Protein AF-A0A7K3RSA0-F1 (afdb_monomer_lite)

Sequence (126 aa):
SDHRRHAQWHRLSPLLEALEQEAEDELLRARESLTSVTAPLAVRAELRGRLDAYKAKVARHGLAEDPLLIERYDAARRMLWSAPCDLRVAEQAVLRYQHAVAELLQPHRPDGPQDGRGAGGQGESR

Radius of gyration: 33.54 Å; chains: 1; bounding box: 102×53×86 Å

Secondary structure (DSSP, 8-state):
-HHHHHHHHHHHHHHHHHHHHHHHHHHHHHHHHHHHHHHHHHHHHHHHHHHHHHHHHHHHTT-TT-HHHHHHHHHHHHHHT-SS--HHHHHHHHHHHHHHHHHHHS--------------------

pLDDT: mean 88.11, std 15.7, range [51.06, 98.69]

Foldseek 3Di:
DVVVVVVVCVVVVVVVVVVVVVVVVVVVVVVVVVCVVVVLVVLLVVLVVLLVVLCVVCVVVVNNPPPVLVVLSVLLVCQSPDVPHDSVSSVVSSVVSVVVSVVVPPPPPPPDDPPPPDDDDDDDDD

Structure (mmCIF, N/CA/C/O backbone):
data_AF-A0A7K3RSA0-F1
#
_entry.id   AF-A0A7K3RSA0-F1
#
loop_
_atom_site.group_PDB
_atom_site.id
_atom_site.type_symbol
_atom_site.label_atom_id
_atom_site.label_alt_id
_atom_site.label_comp_id
_atom_site.label_asym_id
_atom_site.label_entity_id
_atom_site.label_seq_id
_atom_site.pdbx_PDB_ins_code
_atom_site.Cartn_x
_atom_site.Cartn_y
_atom_site.Cartn_z
_atom_site.occupancy
_atom_site.B_iso_or_equiv
_atom_site.auth_seq_id
_atom_site.auth_comp_id
_atom_site.auth_asym_id
_atom_site.auth_atom_id
_atom_site.pdbx_PDB_model_num
ATOM 1 N N . SER A 1 1 ? 43.350 11.253 -49.271 1.00 65.44 1 SER A N 1
ATOM 2 C CA . SER A 1 1 ? 42.951 10.239 -48.266 1.00 65.44 1 SER A CA 1
ATOM 3 C C . SER A 1 1 ? 41.860 10.755 -47.327 1.00 65.44 1 SER A C 1
ATOM 5 O O . SER A 1 1 ? 40.947 9.991 -47.050 1.00 65.44 1 SER A O 1
ATOM 7 N N . ASP A 1 2 ? 41.864 12.032 -46.918 1.00 66.75 2 ASP A N 1
ATOM 8 C CA . ASP A 1 2 ? 40.837 12.590 -46.007 1.00 66.75 2 ASP A CA 1
ATOM 9 C C . ASP A 1 2 ? 39.428 12.736 -46.580 1.00 66.75 2 ASP A C 1
ATOM 11 O O . ASP A 1 2 ? 38.465 12.410 -45.899 1.00 66.75 2 ASP A O 1
ATOM 15 N N . HIS A 1 3 ? 39.276 13.115 -47.848 1.00 64.19 3 HIS A N 1
ATOM 16 C CA . HIS A 1 3 ? 37.951 13.290 -48.458 1.00 64.19 3 HIS A CA 1
ATOM 17 C C . HIS A 1 3 ? 37.103 12.002 -48.463 1.00 64.19 3 HIS A C 1
ATOM 19 O O . HIS A 1 3 ? 35.889 12.059 -48.290 1.00 64.19 3 HIS A O 1
ATOM 25 N N . ARG A 1 4 ? 37.736 10.824 -48.596 1.00 71.06 4 ARG A N 1
ATOM 26 C CA . ARG A 1 4 ? 37.044 9.526 -48.486 1.00 71.06 4 ARG A CA 1
ATOM 27 C C . ARG A 1 4 ? 36.617 9.222 -47.050 1.00 71.06 4 ARG A C 1
ATOM 29 O O . ARG A 1 4 ? 35.522 8.710 -46.859 1.00 71.06 4 ARG A O 1
ATOM 36 N N . ARG A 1 5 ? 37.443 9.579 -46.059 1.00 65.94 5 ARG A N 1
ATOM 37 C CA . ARG A 1 5 ? 37.113 9.427 -44.634 1.00 65.94 5 ARG A CA 1
ATOM 38 C C . ARG A 1 5 ? 35.968 10.354 -44.221 1.00 65.94 5 ARG A C 1
ATOM 40 O O . ARG A 1 5 ? 35.023 9.881 -43.604 1.00 65.94 5 ARG A O 1
ATOM 47 N N . HIS A 1 6 ? 35.983 11.618 -44.649 1.00 68.50 6 HIS A N 1
ATOM 48 C CA . HIS A 1 6 ? 34.877 12.551 -44.409 1.00 68.50 6 HIS A CA 1
ATOM 49 C C . HIS A 1 6 ? 33.574 12.097 -45.082 1.00 68.50 6 HIS A C 1
ATOM 51 O O . HIS A 1 6 ? 32.537 12.045 -44.428 1.00 68.50 6 HIS A O 1
ATOM 57 N N . ALA A 1 7 ? 33.610 11.683 -46.355 1.00 68.38 7 ALA A N 1
ATOM 58 C CA . ALA A 1 7 ? 32.417 11.194 -47.055 1.00 68.38 7 ALA A CA 1
ATOM 59 C C . ALA A 1 7 ? 31.840 9.900 -46.446 1.00 68.38 7 ALA A C 1
ATOM 61 O O . ALA A 1 7 ? 30.630 9.684 -46.489 1.00 68.38 7 ALA A O 1
ATOM 62 N N . GLN A 1 8 ? 32.691 9.042 -45.876 1.00 74.69 8 GLN A N 1
ATOM 63 C CA . GLN A 1 8 ? 32.270 7.833 -45.168 1.00 74.69 8 GLN A CA 1
ATOM 64 C C . GLN A 1 8 ? 31.659 8.169 -43.799 1.00 74.69 8 GLN A C 1
ATOM 66 O O . GLN A 1 8 ? 30.615 7.624 -43.456 1.00 74.69 8 GLN A O 1
ATOM 71 N N . TRP A 1 9 ? 32.239 9.125 -43.069 1.00 74.38 9 TRP A N 1
ATOM 72 C CA . TRP A 1 9 ? 31.699 9.641 -41.807 1.00 74.38 9 TRP A CA 1
ATOM 73 C C . TRP A 1 9 ? 30.311 10.275 -41.974 1.00 74.38 9 TRP A C 1
ATOM 75 O O . TRP A 1 9 ? 29.396 9.948 -41.227 1.00 74.38 9 TRP A O 1
ATOM 85 N N . HIS A 1 10 ? 30.105 11.087 -43.017 1.00 75.75 10 HIS A N 1
ATOM 86 C CA . HIS A 1 10 ? 28.799 11.698 -43.307 1.00 75.75 10 HIS A CA 1
ATOM 87 C C . HIS A 1 10 ? 27.675 10.684 -43.571 1.00 75.75 10 HIS A C 1
ATOM 89 O O . HIS A 1 10 ? 26.512 11.012 -43.373 1.00 75.75 10 HIS A O 1
ATOM 95 N N . ARG A 1 11 ? 27.996 9.462 -44.016 1.00 77.25 11 ARG A N 1
ATOM 96 C CA . ARG A 1 11 ? 27.000 8.389 -44.196 1.00 77.25 11 ARG A CA 1
ATOM 97 C C . ARG A 1 11 ? 26.783 7.554 -42.936 1.00 77.25 11 ARG A C 1
ATOM 99 O O . ARG A 1 11 ? 25.726 6.954 -42.799 1.00 77.25 11 ARG A O 1
ATOM 106 N N . LEU A 1 12 ? 27.781 7.488 -42.056 1.00 83.38 12 LEU A N 1
ATOM 107 C CA . LEU A 1 12 ? 27.719 6.722 -40.811 1.00 83.38 12 LEU A CA 1
ATOM 108 C C . LEU A 1 12 ? 27.061 7.513 -39.672 1.00 83.38 12 LEU A C 1
ATOM 110 O O . LEU A 1 12 ? 26.370 6.896 -38.872 1.00 83.38 12 LEU A O 1
ATOM 114 N N . SER A 1 13 ? 27.208 8.846 -39.632 1.00 87.62 13 SER A N 1
ATOM 115 C CA . SER A 1 13 ? 26.590 9.708 -38.602 1.00 87.62 13 SER A CA 1
ATOM 116 C C . SER A 1 13 ? 25.076 9.494 -38.479 1.00 87.62 13 SER A C 1
ATOM 118 O O . SER A 1 13 ? 24.632 9.175 -37.384 1.00 87.62 13 SER A O 1
ATOM 120 N N . PRO A 1 14 ? 24.279 9.512 -39.570 1.00 91.25 14 PRO A N 1
ATOM 121 C CA . PRO A 1 14 ? 22.830 9.340 -39.452 1.00 91.25 14 PRO A CA 1
ATOM 122 C C . PRO A 1 14 ? 22.419 7.925 -39.026 1.00 91.25 14 PRO A C 1
ATOM 124 O O . PRO A 1 14 ? 21.377 7.744 -38.409 1.00 91.25 14 PRO A O 1
ATOM 127 N N . LEU A 1 15 ? 23.221 6.908 -39.371 1.00 91.50 15 LEU A N 1
ATOM 128 C CA . LEU A 1 15 ? 22.972 5.530 -38.939 1.00 91.50 15 LEU A CA 1
ATOM 129 C C . LEU A 1 15 ? 23.259 5.363 -37.447 1.00 91.50 15 LEU A C 1
ATOM 131 O O . LEU A 1 15 ? 22.526 4.653 -36.769 1.00 91.50 15 LEU A O 1
ATOM 135 N N . LEU A 1 16 ? 24.312 6.013 -36.945 1.00 92.81 16 LEU A N 1
ATOM 136 C CA . LEU A 1 16 ? 24.612 6.041 -35.519 1.00 92.81 16 LEU A CA 1
ATOM 137 C C . LEU A 1 16 ? 23.526 6.801 -34.753 1.00 92.81 16 LEU A C 1
ATOM 139 O O . LEU A 1 16 ? 22.989 6.247 -33.806 1.00 92.81 16 LEU A O 1
ATOM 143 N N . GLU A 1 17 ? 23.148 7.996 -35.211 1.00 94.00 17 GLU A N 1
ATOM 144 C CA . GLU A 1 17 ? 22.062 8.790 -34.617 1.00 94.00 17 GLU A CA 1
ATOM 145 C C . GLU A 1 17 ? 20.742 7.999 -34.581 1.00 94.00 17 GLU A C 1
ATOM 147 O O . GLU A 1 17 ? 20.040 8.002 -33.574 1.00 94.00 17 GLU A O 1
ATOM 152 N N . ALA A 1 18 ? 20.416 7.261 -35.650 1.00 95.31 18 ALA A N 1
ATOM 153 C CA . ALA A 1 18 ? 19.229 6.408 -35.682 1.00 95.31 18 ALA A CA 1
ATOM 154 C C . ALA A 1 18 ? 19.305 5.243 -34.679 1.00 95.31 18 ALA A C 1
ATOM 156 O O . ALA A 1 18 ? 18.311 4.944 -34.022 1.00 95.31 18 ALA A O 1
ATOM 157 N N . LEU A 1 19 ? 20.470 4.599 -34.544 1.00 96.56 19 LEU A N 1
ATOM 158 C CA . LEU A 1 19 ? 20.682 3.533 -33.559 1.00 96.56 19 LEU A CA 1
ATOM 159 C C . LEU A 1 19 ? 20.630 4.059 -32.121 1.00 96.56 19 LEU A C 1
ATOM 161 O O . LEU A 1 19 ? 20.085 3.387 -31.249 1.00 96.56 19 LEU A O 1
ATOM 165 N N . GLU A 1 20 ? 21.194 5.240 -31.871 1.00 96.75 20 GLU A N 1
ATOM 166 C CA . GLU A 1 20 ? 21.116 5.920 -30.577 1.00 96.75 20 GLU A CA 1
ATOM 167 C C . GLU A 1 20 ? 19.655 6.216 -30.225 1.00 96.75 20 GLU A C 1
ATOM 169 O O . GLU A 1 20 ? 19.204 5.837 -29.145 1.00 96.75 20 GLU A O 1
ATOM 174 N N . GLN A 1 21 ? 18.887 6.768 -31.168 1.00 97.94 21 GLN A N 1
ATOM 175 C CA . GLN A 1 21 ? 17.466 7.045 -30.967 1.00 97.94 21 GLN A CA 1
ATOM 176 C C . GLN A 1 21 ? 16.651 5.770 -30.703 1.00 97.94 21 GLN A C 1
ATOM 178 O O . GLN A 1 21 ? 15.836 5.738 -29.784 1.00 97.94 21 GLN A O 1
ATOM 183 N N . GLU A 1 22 ? 16.876 4.700 -31.470 1.00 97.81 22 GLU A N 1
ATOM 184 C CA . GLU A 1 22 ? 16.166 3.430 -31.276 1.00 97.81 22 GLU A CA 1
ATOM 185 C C . GLU A 1 22 ? 16.495 2.798 -29.915 1.00 97.81 22 GLU A C 1
ATOM 187 O O . GLU A 1 22 ? 15.609 2.288 -29.226 1.00 97.81 22 GLU A O 1
ATOM 192 N N . ALA A 1 23 ? 17.754 2.881 -29.477 1.00 97.88 23 ALA A N 1
ATOM 193 C CA . ALA A 1 23 ? 18.156 2.408 -28.157 1.00 97.88 23 ALA A CA 1
ATOM 194 C C . ALA A 1 23 ? 17.513 3.225 -27.022 1.00 97.88 23 ALA A C 1
ATOM 196 O O . ALA A 1 23 ? 17.103 2.652 -26.008 1.00 97.88 23 ALA A O 1
ATOM 197 N N . GLU A 1 24 ? 17.409 4.546 -27.178 1.00 98.25 24 GLU A N 1
ATOM 198 C CA . GLU A 1 24 ? 16.727 5.419 -26.219 1.00 98.25 24 GLU A CA 1
ATOM 199 C C . GLU A 1 24 ? 15.227 5.114 -26.131 1.00 98.25 24 GLU A C 1
ATOM 201 O O . GLU A 1 24 ? 14.687 4.993 -25.024 1.00 98.25 24 GLU A O 1
ATOM 206 N N . ASP A 1 25 ? 14.571 4.910 -27.274 1.00 98.38 25 ASP A N 1
ATOM 207 C CA . ASP A 1 25 ? 13.152 4.563 -27.351 1.00 98.38 25 ASP A CA 1
ATOM 208 C C . ASP A 1 25 ? 12.868 3.212 -26.673 1.00 98.38 25 ASP A C 1
ATOM 210 O O . ASP A 1 25 ? 11.922 3.083 -25.889 1.00 98.38 25 ASP A O 1
ATOM 214 N N . GLU A 1 26 ? 13.706 2.199 -26.911 1.00 98.25 26 GLU A N 1
ATOM 215 C CA . GLU A 1 26 ? 13.570 0.893 -26.259 1.00 98.25 26 GLU A CA 1
ATOM 216 C C . GLU A 1 26 ? 13.848 0.958 -24.751 1.00 98.25 26 GLU A C 1
ATOM 218 O O . GLU A 1 26 ? 13.141 0.334 -23.951 1.00 98.25 26 GLU A O 1
ATOM 223 N N . LEU A 1 27 ? 14.819 1.771 -24.321 1.00 98.31 27 LEU A N 1
ATOM 224 C CA . LEU A 1 27 ? 15.063 2.009 -22.899 1.00 98.31 27 LEU A CA 1
ATOM 225 C C . LEU A 1 27 ? 13.853 2.670 -22.222 1.00 98.31 27 LEU A C 1
ATOM 227 O O . LEU A 1 27 ? 13.504 2.309 -21.090 1.00 98.31 27 LEU A O 1
ATOM 231 N N . LEU A 1 28 ? 13.201 3.621 -22.895 1.00 98.50 28 LEU A N 1
ATOM 232 C CA . LEU A 1 28 ? 11.988 4.262 -22.394 1.00 98.50 28 LEU A CA 1
ATOM 233 C C . LEU A 1 28 ? 10.852 3.242 -22.239 1.00 98.50 28 LEU A C 1
ATOM 235 O O . LEU A 1 28 ? 10.286 3.129 -21.149 1.00 98.50 28 LEU A O 1
ATOM 239 N N . ARG A 1 29 ? 10.592 2.423 -23.265 1.00 98.00 29 ARG A N 1
ATOM 240 C CA . ARG A 1 29 ? 9.566 1.360 -23.227 1.00 98.00 29 ARG A CA 1
ATOM 241 C C . ARG A 1 29 ? 9.804 0.357 -22.099 1.00 98.00 29 ARG A C 1
ATOM 243 O O . ARG A 1 29 ? 8.868 -0.040 -21.395 1.00 98.00 29 ARG A O 1
ATOM 250 N N . ALA A 1 30 ? 11.058 -0.041 -21.887 1.00 98.06 30 ALA A N 1
ATOM 251 C CA . ALA A 1 30 ? 11.430 -0.945 -20.802 1.00 98.06 30 ALA A CA 1
ATOM 252 C C . ALA A 1 30 ? 11.163 -0.319 -19.421 1.00 98.06 30 ALA A C 1
ATOM 254 O O . ALA A 1 30 ? 10.628 -0.979 -18.523 1.00 98.06 30 ALA A O 1
ATOM 255 N N . ARG A 1 31 ? 11.483 0.970 -19.249 1.00 98.31 31 ARG A N 1
ATOM 256 C CA . ARG A 1 31 ? 11.213 1.717 -18.010 1.00 98.31 31 ARG A CA 1
ATOM 257 C C . ARG A 1 31 ? 9.722 1.892 -17.741 1.00 98.31 31 ARG A C 1
ATOM 259 O O . ARG A 1 31 ? 9.294 1.730 -16.596 1.00 98.31 31 ARG A O 1
ATOM 266 N N . GLU A 1 32 ? 8.932 2.192 -18.763 1.00 98.25 32 GLU A N 1
ATOM 267 C CA . GLU A 1 32 ? 7.473 2.297 -18.654 1.00 98.25 32 GLU A CA 1
ATOM 268 C C . GLU A 1 32 ? 6.852 0.958 -18.252 1.00 98.25 32 GLU A C 1
ATOM 270 O O . GLU A 1 32 ? 6.063 0.894 -17.306 1.00 98.25 32 GLU A O 1
ATOM 275 N N . SER A 1 33 ? 7.292 -0.130 -18.888 1.00 97.69 3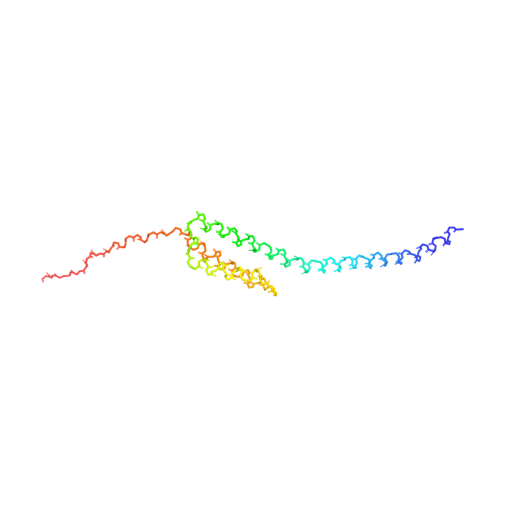3 SER A N 1
ATOM 276 C CA . SER A 1 33 ? 6.861 -1.491 -18.556 1.00 97.69 33 SER A CA 1
ATOM 277 C C . SER A 1 33 ? 7.173 -1.831 -17.098 1.00 97.69 33 SER A C 1
ATOM 279 O O . SER A 1 33 ? 6.285 -2.263 -16.361 1.00 97.69 33 SER A O 1
ATOM 281 N N . LEU A 1 34 ? 8.399 -1.556 -16.638 1.00 97.50 34 LEU A N 1
ATOM 282 C CA . LEU A 1 34 ? 8.787 -1.764 -15.242 1.00 97.50 34 LEU A CA 1
ATOM 283 C C . LEU A 1 34 ? 7.942 -0.918 -14.278 1.00 97.50 34 LEU A C 1
ATOM 285 O O . LEU A 1 34 ? 7.497 -1.411 -13.239 1.00 97.50 34 LEU A O 1
ATOM 289 N N . THR A 1 35 ? 7.697 0.346 -14.612 1.00 97.56 35 THR A N 1
ATOM 290 C CA . THR A 1 35 ? 6.898 1.254 -13.777 1.00 97.56 35 THR A CA 1
ATOM 291 C C . THR A 1 35 ? 5.456 0.763 -13.660 1.00 97.56 35 THR A C 1
ATOM 293 O O . THR A 1 35 ? 4.908 0.731 -12.559 1.00 97.56 35 THR A O 1
ATOM 296 N N . SER A 1 36 ? 4.863 0.295 -14.763 1.00 96.56 36 SER A N 1
ATOM 297 C CA . SER A 1 36 ? 3.482 -0.204 -14.794 1.00 96.56 36 SER A CA 1
ATOM 298 C C . SER A 1 36 ? 3.246 -1.388 -13.849 1.00 96.56 36 SER A C 1
ATOM 300 O O . SER A 1 36 ? 2.178 -1.493 -13.247 1.00 96.56 36 SER A O 1
ATOM 302 N N . VAL A 1 37 ? 4.255 -2.248 -13.662 1.00 95.44 37 VAL A N 1
ATOM 303 C CA . VAL A 1 37 ? 4.158 -3.418 -12.777 1.00 95.44 37 VAL A CA 1
ATOM 304 C C . VAL A 1 37 ? 4.594 -3.116 -11.345 1.00 95.44 37 VAL A C 1
ATOM 306 O O . VAL A 1 37 ? 4.060 -3.706 -10.409 1.00 95.44 37 VAL A O 1
ATOM 309 N N . THR A 1 38 ? 5.540 -2.196 -11.142 1.00 96.88 38 THR A N 1
ATOM 310 C CA . THR A 1 38 ? 6.086 -1.893 -9.806 1.00 96.88 38 THR A CA 1
ATOM 311 C C . THR A 1 38 ? 5.272 -0.853 -9.043 1.00 96.88 38 THR A C 1
ATOM 313 O O . THR A 1 38 ? 5.123 -0.989 -7.827 1.00 96.88 38 THR A O 1
ATOM 316 N N . ALA A 1 39 ? 4.680 0.138 -9.719 1.00 97.00 39 ALA A N 1
ATOM 317 C CA . ALA A 1 39 ? 3.902 1.184 -9.055 1.00 97.00 39 ALA A CA 1
ATOM 318 C C . ALA A 1 39 ? 2.695 0.626 -8.264 1.00 97.00 39 ALA A C 1
ATOM 320 O O . ALA A 1 39 ? 2.558 0.963 -7.085 1.00 97.00 39 ALA A O 1
ATOM 321 N N . PRO A 1 40 ? 1.874 -0.303 -8.800 1.00 95.94 40 PRO A N 1
ATOM 322 C CA . PRO A 1 40 ? 0.794 -0.926 -8.029 1.00 95.94 40 PRO A CA 1
ATOM 323 C C . PRO A 1 40 ? 1.292 -1.719 -6.806 1.00 95.94 40 PRO A C 1
ATOM 325 O O . PRO A 1 40 ? 0.630 -1.758 -5.766 1.00 95.94 40 PRO A O 1
ATOM 328 N N . LEU A 1 41 ? 2.472 -2.344 -6.894 1.00 96.19 41 LEU A N 1
ATOM 329 C CA . LEU A 1 41 ? 3.068 -3.083 -5.774 1.00 96.19 41 LEU A CA 1
ATOM 330 C C . LEU A 1 41 ? 3.518 -2.142 -4.653 1.00 96.19 41 LEU A C 1
ATOM 332 O O . LEU A 1 41 ? 3.306 -2.457 -3.480 1.00 96.19 41 LEU A O 1
ATOM 336 N N . ALA A 1 42 ? 4.085 -0.987 -5.008 1.00 97.50 42 ALA A N 1
ATOM 337 C CA . ALA A 1 42 ? 4.463 0.048 -4.051 1.00 97.50 42 ALA A CA 1
ATOM 338 C C . ALA A 1 42 ? 3.234 0.584 -3.299 1.00 97.50 42 ALA A C 1
ATOM 340 O O . ALA A 1 42 ? 3.226 0.585 -2.068 1.00 97.50 42 ALA A O 1
ATOM 341 N N . VAL A 1 43 ? 2.155 0.912 -4.019 1.00 97.88 43 VAL A N 1
ATOM 342 C CA . VAL A 1 43 ? 0.879 1.341 -3.413 1.00 97.88 43 VAL A CA 1
ATOM 343 C C . VAL A 1 43 ? 0.325 0.264 -2.475 1.00 97.88 43 VAL A C 1
ATOM 345 O O . VAL A 1 43 ? -0.095 0.554 -1.355 1.00 97.88 43 VAL A O 1
ATOM 348 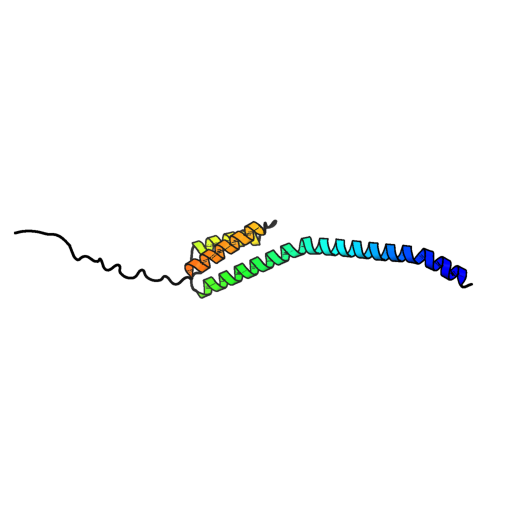N N . ARG A 1 44 ? 0.369 -1.014 -2.878 1.00 98.25 44 ARG A N 1
ATOM 349 C CA . ARG A 1 44 ? -0.055 -2.126 -2.012 1.00 98.25 44 ARG A CA 1
ATOM 350 C C . ARG A 1 44 ? 0.753 -2.191 -0.716 1.00 98.25 44 ARG A C 1
ATOM 352 O O . ARG A 1 44 ? 0.180 -2.455 0.341 1.00 98.25 44 ARG A O 1
ATOM 359 N N . ALA A 1 45 ? 2.071 -2.008 -0.795 1.00 98.38 45 ALA A N 1
ATOM 360 C CA . ALA A 1 45 ? 2.953 -2.021 0.368 1.00 98.38 45 ALA A CA 1
ATOM 361 C C . ALA A 1 45 ? 2.660 -0.844 1.311 1.00 98.38 45 ALA A C 1
ATOM 363 O O . ALA A 1 45 ? 2.558 -1.048 2.521 1.00 98.38 45 ALA A O 1
ATOM 364 N N . GLU A 1 46 ? 2.432 0.350 0.761 1.00 98.50 46 GLU A N 1
ATOM 365 C CA . GLU A 1 46 ? 2.037 1.531 1.531 1.00 98.50 46 GLU A CA 1
ATOM 366 C C . GLU A 1 46 ? 0.714 1.303 2.275 1.00 98.50 46 GLU A C 1
ATOM 368 O O . GLU A 1 46 ? 0.634 1.525 3.484 1.00 98.50 46 GLU A O 1
ATOM 373 N N . LEU A 1 47 ? -0.312 0.785 1.589 1.00 98.69 47 LEU A N 1
ATOM 374 C CA . LEU A 1 47 ? -1.611 0.496 2.203 1.00 98.69 47 LEU A CA 1
ATOM 375 C C . LEU A 1 47 ? -1.509 -0.524 3.345 1.00 98.69 47 LEU A C 1
ATOM 377 O O . LEU A 1 47 ? -2.189 -0.370 4.361 1.00 98.69 47 LEU A O 1
ATOM 381 N N . ARG A 1 48 ? -0.651 -1.543 3.207 1.00 98.69 48 ARG A N 1
ATOM 382 C CA . ARG A 1 48 ? -0.374 -2.507 4.286 1.00 98.69 48 ARG A CA 1
ATOM 383 C C . ARG A 1 48 ? 0.268 -1.824 5.489 1.00 98.69 48 ARG A C 1
ATOM 385 O O . ARG A 1 48 ? -0.249 -1.960 6.593 1.00 98.69 48 ARG A O 1
ATOM 392 N N . GLY A 1 49 ? 1.318 -1.030 5.268 1.00 98.62 49 GLY A N 1
ATOM 393 C CA . GLY A 1 49 ? 1.970 -0.274 6.340 1.00 98.62 49 GLY A CA 1
ATOM 394 C C . GLY A 1 49 ? 1.007 0.684 7.046 1.00 98.62 49 GLY A C 1
ATOM 395 O O . GLY A 1 49 ? 0.993 0.773 8.273 1.00 98.62 49 GLY A O 1
ATOM 396 N N . ARG A 1 50 ? 0.128 1.344 6.284 1.00 98.62 50 ARG A N 1
ATOM 397 C CA . ARG A 1 50 ? -0.915 2.225 6.816 1.00 98.62 50 ARG A CA 1
ATOM 398 C C . ARG A 1 50 ? -1.936 1.468 7.669 1.00 98.62 50 ARG A C 1
ATOM 400 O O . ARG A 1 50 ? -2.305 1.954 8.738 1.00 98.62 50 ARG A O 1
ATOM 407 N N . LEU A 1 51 ? -2.372 0.287 7.230 1.00 98.69 51 LEU A N 1
ATOM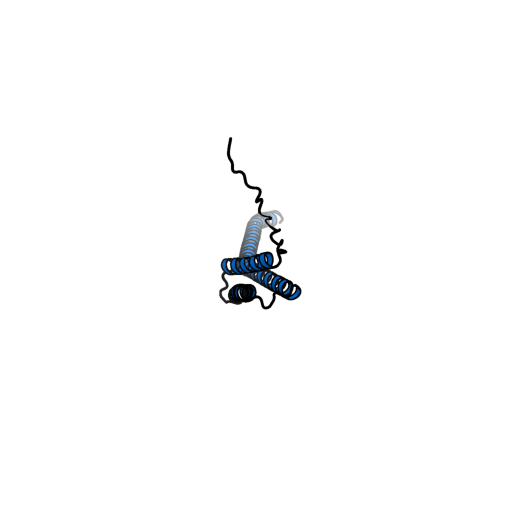 408 C CA . LEU A 1 51 ? -3.287 -0.566 7.993 1.00 98.69 51 LEU A CA 1
ATOM 409 C C . LEU A 1 51 ? -2.651 -1.034 9.314 1.00 98.69 51 LEU A C 1
ATOM 411 O O . LEU A 1 51 ? -3.281 -0.930 10.368 1.00 98.69 51 LEU A O 1
ATOM 415 N N . ASP A 1 52 ? -1.396 -1.483 9.273 1.00 98.44 52 ASP A N 1
ATOM 416 C CA . ASP A 1 52 ? -0.665 -1.948 10.456 1.00 98.44 52 ASP A CA 1
ATOM 417 C C . ASP A 1 52 ? -0.416 -0.814 11.463 1.00 98.44 52 ASP A C 1
ATOM 419 O O . ASP A 1 52 ? -0.592 -0.999 12.670 1.00 98.44 52 ASP A O 1
ATOM 423 N N . ALA A 1 53 ? -0.101 0.393 10.983 1.00 98.56 53 ALA A N 1
ATOM 424 C CA . ALA A 1 53 ? 0.055 1.573 11.831 1.00 98.56 53 ALA A CA 1
ATOM 425 C C . ALA A 1 53 ? -1.241 1.926 12.584 1.00 98.56 53 ALA A C 1
ATOM 427 O O . ALA A 1 53 ? -1.206 2.226 13.780 1.00 98.56 53 ALA A O 1
ATOM 428 N N . TYR A 1 54 ? -2.397 1.857 11.914 1.00 98.19 54 TYR A N 1
ATOM 429 C CA . TYR A 1 54 ? -3.687 2.097 12.567 1.00 98.19 54 TYR A CA 1
ATOM 430 C C . TYR A 1 54 ? -4.063 0.980 13.542 1.00 98.19 54 TYR A C 1
ATOM 432 O O . TYR A 1 54 ? -4.541 1.286 14.632 1.00 98.19 54 TYR A O 1
ATOM 440 N N . LYS A 1 55 ? -3.767 -0.286 13.228 1.00 97.94 55 LYS A N 1
ATOM 441 C CA . LYS A 1 55 ? -3.937 -1.390 14.184 1.00 97.94 55 LYS A CA 1
ATOM 442 C C . LYS A 1 55 ? -3.125 -1.161 15.459 1.00 97.94 55 LYS A C 1
ATOM 444 O O . LYS A 1 55 ? -3.650 -1.305 16.562 1.00 97.94 55 LYS A O 1
ATOM 449 N N . ALA A 1 56 ? -1.863 -0.754 15.323 1.00 98.19 56 ALA A N 1
ATOM 450 C CA . ALA A 1 56 ? -1.021 -0.414 16.467 1.00 98.19 56 ALA A CA 1
ATOM 451 C C . ALA A 1 56 ? -1.586 0.779 17.259 1.00 98.19 56 ALA A C 1
ATOM 453 O O . ALA A 1 56 ? -1.584 0.762 18.490 1.00 98.19 56 ALA A O 1
ATOM 454 N N . LYS A 1 57 ? -2.115 1.801 16.570 1.00 97.12 57 LYS A N 1
ATOM 455 C CA . LYS A 1 57 ? -2.789 2.944 17.202 1.00 97.12 57 LYS A CA 1
ATOM 456 C C . LYS A 1 57 ? -3.995 2.493 18.032 1.00 97.12 57 LYS A C 1
ATOM 458 O O . LYS A 1 57 ? -4.081 2.846 19.201 1.00 97.12 57 LYS A O 1
ATOM 463 N N . VAL A 1 58 ? -4.878 1.678 17.460 1.00 97.62 58 VAL A N 1
ATOM 464 C CA . VAL A 1 58 ? -6.064 1.122 18.134 1.00 97.62 58 VAL A CA 1
ATOM 465 C C . VAL A 1 58 ? -5.682 0.338 19.390 1.00 97.62 58 VAL A C 1
ATOM 467 O O . VAL A 1 58 ? -6.245 0.581 20.457 1.00 97.62 58 VAL A O 1
ATOM 470 N N . ALA A 1 59 ? -4.678 -0.538 19.296 1.00 96.81 59 ALA A N 1
ATOM 471 C CA . ALA A 1 59 ? -4.203 -1.320 20.436 1.00 96.81 59 ALA A CA 1
ATOM 472 C C . ALA A 1 59 ? -3.692 -0.435 21.584 1.00 96.81 59 ALA A C 1
ATOM 474 O O . ALA A 1 59 ? -4.025 -0.669 22.743 1.00 96.81 59 ALA A O 1
ATOM 475 N N . ARG A 1 60 ? -2.947 0.634 21.271 1.00 96.69 60 ARG A N 1
ATOM 476 C CA . ARG A 1 60 ? -2.449 1.597 22.271 1.00 96.69 60 ARG A CA 1
ATOM 477 C C . ARG A 1 60 ? -3.559 2.352 23.003 1.00 96.69 60 ARG A C 1
ATOM 479 O O . ARG A 1 60 ? -3.326 2.818 24.112 1.00 96.69 60 ARG A O 1
ATOM 486 N N . HIS A 1 61 ? -4.731 2.483 22.389 1.00 95.94 61 HIS A N 1
ATOM 487 C CA . HIS A 1 61 ? -5.900 3.130 22.983 1.00 95.94 61 HIS A CA 1
ATOM 488 C C . HIS A 1 61 ? -6.880 2.136 23.630 1.00 95.94 61 HIS A C 1
ATOM 490 O O . HIS A 1 61 ? -7.947 2.549 24.068 1.00 95.94 61 HIS A O 1
ATOM 496 N N . GLY A 1 62 ? -6.536 0.843 23.710 1.00 95.31 62 GLY A N 1
ATOM 497 C CA . GLY A 1 62 ? -7.380 -0.175 24.347 1.00 95.31 62 GLY A CA 1
ATOM 498 C C . GLY A 1 62 ? -8.626 -0.564 23.545 1.00 95.31 62 GLY A C 1
ATOM 499 O O . GLY A 1 62 ? -9.514 -1.210 24.084 1.00 95.31 62 GLY A O 1
ATOM 500 N N . LEU A 1 63 ? -8.691 -0.202 22.261 1.00 95.06 63 LEU A N 1
ATOM 501 C CA . LEU A 1 63 ? -9.854 -0.429 21.391 1.00 95.06 63 LEU A CA 1
ATOM 502 C C . LEU A 1 63 ? -9.700 -1.670 20.491 1.00 95.06 63 LEU A C 1
ATOM 504 O O . LEU A 1 63 ? -10.431 -1.830 19.520 1.00 95.06 63 LEU A O 1
ATOM 508 N N . ALA A 1 64 ? -8.720 -2.538 20.762 1.00 93.06 64 ALA A N 1
ATOM 509 C CA . ALA A 1 64 ? -8.407 -3.683 19.898 1.00 93.06 64 ALA A CA 1
ATOM 510 C C . ALA A 1 64 ? -9.538 -4.719 19.807 1.00 93.06 64 ALA A C 1
ATOM 512 O O . ALA A 1 64 ? -9.669 -5.367 18.773 1.00 93.06 64 ALA A O 1
ATOM 513 N N . GLU A 1 65 ? -10.341 -4.840 20.864 1.00 95.06 65 GLU A N 1
ATOM 514 C CA . GLU A 1 65 ? -11.456 -5.789 20.957 1.00 95.06 65 GLU A CA 1
ATOM 515 C C . GLU A 1 65 ? -12.783 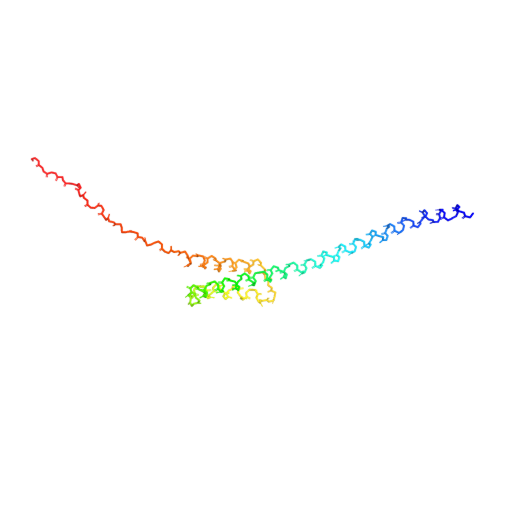-5.205 20.444 1.00 95.06 65 GLU A C 1
ATOM 517 O O . GLU A 1 65 ? -13.819 -5.863 20.522 1.00 95.06 65 GLU A O 1
ATOM 522 N N . ASP A 1 66 ? -12.781 -3.968 19.934 1.00 97.31 66 ASP A N 1
ATOM 523 C CA . ASP A 1 66 ? -13.983 -3.354 19.376 1.00 97.31 66 ASP A CA 1
ATOM 524 C C . ASP A 1 66 ? -14.455 -4.134 18.126 1.00 97.31 66 ASP A C 1
ATOM 526 O O . ASP A 1 66 ? -13.708 -4.227 17.141 1.00 97.31 66 ASP A O 1
ATOM 530 N N . PRO A 1 67 ? -15.685 -4.690 18.119 1.00 96.62 67 PRO A N 1
ATOM 531 C CA . PRO A 1 67 ? -16.145 -5.549 17.028 1.00 96.62 67 PRO A CA 1
ATOM 532 C C . PRO A 1 67 ? -16.191 -4.851 15.665 1.00 96.62 67 PRO A C 1
ATOM 534 O O . PRO A 1 67 ? -15.886 -5.477 14.646 1.00 96.62 67 PRO A O 1
ATOM 537 N N . LEU A 1 68 ? -16.534 -3.558 15.630 1.00 96.31 68 LEU A N 1
ATOM 538 C CA . LEU A 1 68 ? -16.582 -2.784 14.390 1.00 96.31 68 LEU A CA 1
ATOM 539 C C . LEU A 1 68 ? -15.169 -2.610 13.823 1.00 96.31 68 LEU A C 1
ATOM 541 O O . LEU A 1 68 ? -14.954 -2.785 12.621 1.00 96.31 68 LEU A O 1
ATOM 545 N N . LEU A 1 69 ? -14.187 -2.296 14.671 1.00 97.81 69 LEU A N 1
ATOM 546 C CA . LEU A 1 69 ? -12.795 -2.169 14.243 1.00 97.81 69 LEU A CA 1
ATOM 547 C C . LEU A 1 69 ? -12.213 -3.496 13.756 1.00 97.81 69 LEU A C 1
ATOM 549 O O . LEU A 1 69 ? -11.504 -3.493 12.746 1.00 97.81 69 LEU A O 1
ATOM 553 N N . ILE A 1 70 ? -12.537 -4.613 14.413 1.00 98.25 70 ILE A N 1
ATOM 554 C CA . ILE A 1 70 ? -12.134 -5.957 13.977 1.00 98.25 70 ILE A CA 1
ATOM 555 C C . ILE A 1 70 ? -12.697 -6.255 12.583 1.00 98.25 70 ILE A C 1
ATOM 557 O O . ILE A 1 70 ? -11.938 -6.589 11.671 1.00 98.25 70 ILE A O 1
ATOM 561 N N . GLU A 1 71 ? -14.003 -6.062 12.375 1.00 98.19 71 GLU A N 1
ATOM 562 C CA . GLU A 1 71 ? -14.656 -6.332 11.088 1.00 98.19 71 GLU A CA 1
ATOM 563 C C . GLU A 1 71 ? -14.032 -5.506 9.951 1.00 98.19 71 GLU A C 1
ATOM 565 O O . GLU A 1 71 ? -13.715 -6.025 8.872 1.00 98.19 71 GLU A O 1
ATOM 570 N N . ARG A 1 72 ? -13.820 -4.208 10.196 1.00 98.19 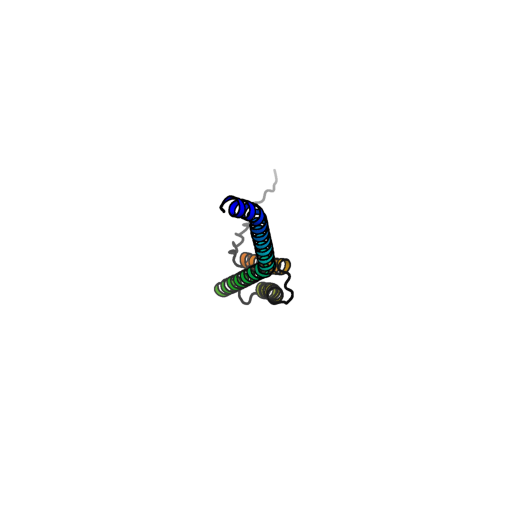72 ARG A N 1
ATOM 571 C CA . ARG A 1 72 ? -13.251 -3.283 9.206 1.00 98.19 72 ARG A CA 1
ATOM 572 C C . ARG A 1 72 ? -11.783 -3.585 8.919 1.00 98.19 72 ARG A C 1
ATOM 574 O O . ARG A 1 72 ? -11.385 -3.542 7.751 1.00 98.19 72 ARG A O 1
ATOM 581 N N . TYR A 1 73 ? -11.001 -3.931 9.941 1.00 98.56 73 TYR A N 1
ATOM 582 C CA . TYR A 1 73 ? -9.621 -4.380 9.770 1.00 98.56 73 TYR A CA 1
ATOM 583 C C . TYR A 1 73 ? -9.561 -5.650 8.918 1.00 98.56 73 TYR A C 1
ATOM 585 O O . TYR A 1 73 ? -8.814 -5.701 7.939 1.00 98.56 73 TYR A O 1
ATOM 593 N N . ASP A 1 74 ? -10.383 -6.649 9.232 1.00 98.38 74 ASP A N 1
ATOM 594 C CA . ASP A 1 74 ? -10.395 -7.917 8.510 1.00 98.38 74 ASP A CA 1
ATOM 595 C C . ASP A 1 74 ? -10.847 -7.750 7.059 1.00 98.38 74 ASP A C 1
ATOM 597 O O . ASP A 1 74 ? -10.277 -8.369 6.159 1.00 98.38 74 ASP A O 1
ATOM 601 N N . ALA A 1 75 ? -11.821 -6.875 6.794 1.00 98.19 75 ALA A N 1
ATOM 602 C CA . ALA A 1 75 ? -12.219 -6.535 5.432 1.00 98.19 75 ALA A CA 1
ATOM 603 C C . ALA A 1 75 ? -11.054 -5.932 4.629 1.00 98.19 75 ALA A C 1
ATOM 605 O O . ALA A 1 75 ? -10.785 -6.383 3.514 1.00 98.19 75 ALA A O 1
ATOM 606 N N . ALA A 1 76 ? -10.331 -4.961 5.195 1.00 98.50 76 ALA A N 1
ATOM 607 C CA . ALA A 1 76 ? -9.164 -4.366 4.545 1.00 98.50 76 ALA A CA 1
ATOM 608 C C . ALA A 1 76 ? -8.032 -5.390 4.348 1.00 98.50 76 ALA A C 1
ATOM 610 O O . ALA A 1 76 ? -7.458 -5.488 3.261 1.00 98.50 76 ALA A O 1
ATOM 611 N N . ARG A 1 77 ? -7.753 -6.209 5.369 1.00 98.38 77 ARG A N 1
ATOM 612 C CA . ARG A 1 77 ? -6.727 -7.258 5.328 1.00 98.38 77 ARG A CA 1
ATOM 613 C C . ARG A 1 77 ? -7.024 -8.306 4.258 1.00 98.38 77 ARG A C 1
ATOM 615 O O . ARG A 1 77 ? -6.118 -8.663 3.508 1.00 98.38 77 ARG A O 1
ATOM 622 N N . ARG A 1 78 ? -8.273 -8.772 4.140 1.00 98.19 78 ARG A N 1
ATOM 623 C CA . ARG A 1 78 ? -8.673 -9.729 3.093 1.00 98.19 78 ARG A CA 1
ATOM 624 C C . ARG A 1 78 ? -8.351 -9.201 1.695 1.00 98.19 78 ARG A C 1
ATOM 626 O O . ARG A 1 78 ? -7.758 -9.930 0.908 1.00 98.19 78 ARG A O 1
ATOM 633 N N . MET A 1 79 ? -8.659 -7.932 1.417 1.00 97.62 79 MET A N 1
ATOM 634 C CA . MET A 1 79 ? -8.356 -7.311 0.120 1.00 97.62 79 MET A CA 1
ATOM 635 C C . MET A 1 79 ? -6.842 -7.153 -0.094 1.00 97.62 79 MET A C 1
ATOM 637 O O . MET A 1 79 ? -6.304 -7.551 -1.120 1.00 97.62 79 MET A O 1
ATOM 641 N N . LEU A 1 80 ? -6.107 -6.643 0.900 1.00 98.12 80 LEU A N 1
ATOM 642 C CA . LEU A 1 80 ? -4.668 -6.378 0.766 1.00 98.12 80 LEU A CA 1
ATOM 643 C C . LEU A 1 80 ? -3.798 -7.634 0.660 1.00 98.12 80 LEU A C 1
ATOM 645 O O . LEU A 1 80 ? -2.648 -7.540 0.214 1.00 98.12 80 LEU A O 1
ATOM 649 N N . TRP A 1 81 ? -4.297 -8.808 1.041 1.00 97.50 81 TRP A N 1
ATOM 650 C CA . TRP A 1 81 ? -3.595 -10.091 0.922 1.00 97.50 81 TRP A CA 1
ATOM 651 C C . TRP A 1 81 ? -4.187 -11.036 -0.135 1.00 97.50 81 TRP A C 1
ATOM 653 O O . TRP A 1 81 ? -3.664 -12.134 -0.297 1.00 97.50 81 TRP A O 1
ATOM 663 N N . SER A 1 82 ? -5.173 -10.601 -0.928 1.00 95.75 82 SER A N 1
ATOM 664 C CA . SER A 1 82 ? -5.683 -11.392 -2.055 1.00 95.75 82 SER A CA 1
ATOM 665 C C . SER A 1 82 ? -4.760 -11.356 -3.282 1.00 95.75 82 SER A C 1
ATOM 667 O O . SER A 1 82 ? -3.895 -10.482 -3.429 1.00 95.75 82 SER A O 1
ATOM 669 N N . ALA A 1 83 ? -4.949 -12.312 -4.190 1.00 90.75 83 ALA A N 1
ATOM 670 C CA . ALA A 1 83 ? -4.372 -12.299 -5.529 1.00 90.75 83 ALA A CA 1
ATOM 671 C C . ALA A 1 83 ? -5.440 -12.785 -6.529 1.00 90.75 83 ALA A C 1
ATOM 673 O O . ALA A 1 83 ? -5.900 -13.918 -6.379 1.00 90.75 83 ALA A O 1
ATOM 674 N N . PRO A 1 84 ? -5.856 -11.960 -7.514 1.00 91.38 84 PRO A N 1
ATOM 675 C CA . PRO A 1 84 ? -5.492 -10.549 -7.720 1.00 91.38 84 PRO A CA 1
ATOM 676 C C . PRO A 1 84 ? -6.003 -9.615 -6.598 1.00 91.38 84 PRO A C 1
ATOM 678 O O . PRO A 1 84 ? -6.897 -9.972 -5.831 1.00 91.38 84 PRO A O 1
ATOM 681 N N . CYS A 1 85 ? -5.407 -8.423 -6.474 1.00 96.25 85 CYS A N 1
ATOM 682 C CA . CYS A 1 85 ? -5.800 -7.381 -5.512 1.00 96.25 85 CYS A CA 1
ATOM 683 C C . CYS A 1 85 ? -6.304 -6.149 -6.272 1.00 96.25 85 CYS A C 1
ATOM 685 O O . CYS A 1 85 ? -5.534 -5.532 -7.009 1.00 96.25 85 CYS A O 1
ATOM 687 N N . ASP A 1 86 ? -7.571 -5.780 -6.079 1.00 96.50 86 ASP A N 1
ATOM 688 C CA . ASP A 1 86 ? -8.095 -4.492 -6.543 1.00 96.50 86 ASP A CA 1
ATOM 689 C C . ASP A 1 86 ? -7.666 -3.398 -5.550 1.00 96.50 86 ASP A C 1
ATOM 691 O O . ASP A 1 86 ? -8.213 -3.282 -4.449 1.00 96.50 86 ASP A O 1
ATOM 695 N N . LEU A 1 87 ? -6.661 -2.603 -5.935 1.00 97.06 87 LEU A N 1
ATOM 696 C CA . LEU A 1 87 ? -6.086 -1.559 -5.081 1.00 97.06 87 LEU A CA 1
ATOM 697 C C . LEU A 1 87 ? -7.081 -0.463 -4.715 1.00 97.06 87 LEU A C 1
ATOM 699 O O . LEU A 1 87 ? -7.035 0.038 -3.596 1.00 97.06 87 LEU A O 1
ATOM 703 N N . ARG A 1 88 ? -8.001 -0.118 -5.618 1.00 97.69 88 ARG A N 1
ATOM 704 C CA . ARG A 1 88 ? -9.002 0.922 -5.367 1.00 97.69 88 ARG A CA 1
ATOM 705 C C . ARG A 1 88 ? -9.981 0.456 -4.294 1.00 97.69 88 ARG A C 1
ATOM 707 O O . ARG A 1 88 ? -10.300 1.203 -3.371 1.00 97.69 88 ARG A O 1
ATOM 714 N N . VAL A 1 89 ? -10.438 -0.792 -4.381 1.00 97.94 89 VAL A N 1
ATOM 715 C CA . VAL A 1 89 ? -11.319 -1.385 -3.361 1.00 97.94 89 VAL A CA 1
ATOM 716 C C . VAL A 1 89 ? -10.580 -1.565 -2.032 1.00 97.94 89 VAL A C 1
ATOM 718 O O . VAL A 1 89 ? -11.140 -1.262 -0.974 1.00 97.94 89 VAL A O 1
ATOM 721 N N . ALA A 1 90 ? -9.321 -2.013 -2.071 1.00 98.31 90 ALA A N 1
ATOM 722 C CA . ALA A 1 90 ? -8.487 -2.161 -0.883 1.00 98.31 90 ALA A CA 1
ATOM 723 C C . ALA A 1 90 ? -8.250 -0.816 -0.176 1.00 98.31 90 ALA A C 1
ATOM 725 O O . ALA A 1 90 ? -8.414 -0.726 1.040 1.00 98.31 90 ALA A O 1
ATOM 726 N N . GLU A 1 91 ? -7.940 0.244 -0.924 1.00 98.56 91 GLU A N 1
ATOM 727 C CA . GLU A 1 91 ? -7.767 1.592 -0.385 1.00 98.56 91 GLU A CA 1
ATOM 728 C C . GLU A 1 91 ? -9.036 2.094 0.305 1.00 98.56 91 GLU A C 1
ATOM 730 O O . GLU A 1 91 ? -8.972 2.564 1.441 1.00 98.56 91 GLU A O 1
ATOM 735 N N . GLN A 1 92 ? -10.201 1.932 -0.327 1.00 98.56 92 GLN A N 1
ATOM 736 C CA . GLN A 1 92 ? -11.474 2.308 0.288 1.00 98.56 92 GLN A CA 1
ATOM 737 C C . GLN A 1 92 ? -11.743 1.531 1.583 1.00 98.56 92 GLN A C 1
ATOM 739 O O . GLN A 1 92 ? -12.286 2.089 2.535 1.00 98.56 92 GLN A O 1
ATOM 744 N N . ALA A 1 93 ? -11.371 0.250 1.646 1.00 98.50 93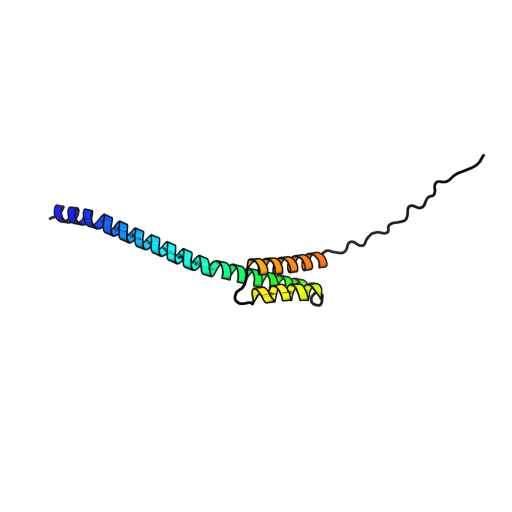 ALA A N 1
ATOM 745 C CA . ALA A 1 93 ? -11.491 -0.538 2.870 1.00 98.50 93 ALA A CA 1
ATOM 746 C C . ALA A 1 93 ? -10.568 -0.015 3.982 1.00 98.50 93 ALA A C 1
ATOM 748 O O . ALA A 1 93 ? -11.012 0.115 5.123 1.00 98.50 93 ALA A O 1
ATOM 749 N N . VAL A 1 94 ? -9.326 0.354 3.646 1.00 98.69 94 VAL A N 1
ATOM 750 C CA . VAL A 1 94 ? -8.396 0.998 4.586 1.00 98.69 94 VAL A CA 1
ATOM 751 C C . VAL A 1 94 ? -8.955 2.338 5.070 1.00 98.69 94 VAL A C 1
ATOM 753 O O . VAL A 1 94 ? -8.992 2.560 6.275 1.00 98.69 94 VAL A O 1
ATOM 756 N N . LEU A 1 95 ? -9.458 3.197 4.178 1.00 98.62 95 LEU A N 1
ATOM 757 C CA . LEU A 1 95 ? -10.064 4.483 4.551 1.00 98.62 95 LEU A CA 1
ATOM 758 C C . LEU A 1 95 ? -11.256 4.296 5.498 1.00 98.62 95 LEU A C 1
ATOM 760 O O . LEU A 1 95 ? -11.349 4.975 6.517 1.00 98.62 95 LEU A O 1
ATOM 764 N N . ARG A 1 96 ? -12.139 3.327 5.223 1.00 98.50 96 ARG A N 1
ATOM 765 C CA . ARG A 1 96 ? -13.265 3.001 6.116 1.00 98.50 96 ARG A CA 1
ATOM 766 C C . ARG A 1 96 ? -12.812 2.565 7.507 1.00 98.50 96 ARG A C 1
ATOM 768 O O . ARG A 1 96 ? -13.475 2.908 8.481 1.00 98.50 96 ARG A O 1
ATOM 775 N N . TYR A 1 97 ? -11.721 1.806 7.606 1.00 98.62 97 TYR A N 1
ATOM 776 C CA . TYR A 1 97 ? -11.131 1.452 8.896 1.00 98.62 97 TYR A CA 1
ATOM 777 C C . TYR A 1 97 ? -10.561 2.689 9.602 1.00 98.62 97 TYR A C 1
ATOM 779 O O . TYR A 1 97 ? -10.860 2.918 10.767 1.00 98.62 97 TYR A O 1
ATOM 787 N N . GLN A 1 98 ? -9.814 3.536 8.890 1.00 98.25 98 GLN A N 1
ATOM 788 C CA . GLN A 1 98 ? -9.246 4.767 9.449 1.00 98.25 98 GLN A CA 1
ATOM 789 C C . GLN A 1 98 ? -10.315 5.731 9.971 1.00 98.25 98 GLN A C 1
ATOM 791 O O . GLN A 1 98 ? -10.134 6.299 11.046 1.00 98.25 98 GLN A O 1
ATOM 796 N N . HIS A 1 99 ? -11.425 5.887 9.245 1.00 98.25 99 HIS A N 1
ATOM 797 C CA . HIS A 1 99 ? -12.562 6.692 9.688 1.00 98.25 99 HIS A CA 1
ATOM 798 C C . HIS A 1 99 ? -13.193 6.132 10.965 1.00 98.25 99 HIS A C 1
ATOM 800 O O . HIS A 1 99 ? -13.338 6.883 11.922 1.00 98.25 99 HIS A O 1
ATOM 806 N N . ALA A 1 100 ? -13.454 4.823 11.034 1.00 97.62 100 ALA A N 1
ATOM 807 C CA . ALA A 1 100 ? -13.991 4.196 12.246 1.00 97.62 100 ALA A CA 1
ATOM 808 C C . ALA A 1 100 ? -13.051 4.374 13.455 1.00 97.62 100 ALA A C 1
ATOM 810 O O . ALA A 1 100 ? -13.491 4.691 14.558 1.00 97.62 100 ALA A O 1
ATOM 811 N N . VAL A 1 101 ? -11.735 4.247 13.245 1.00 97.44 101 VAL A N 1
ATOM 812 C CA . VAL A 1 101 ? -10.740 4.537 14.290 1.00 97.44 101 VAL A CA 1
ATOM 813 C C . VAL A 1 101 ? -10.789 6.007 14.709 1.00 97.44 101 VAL A C 1
ATOM 815 O O . VAL A 1 101 ? -10.694 6.307 15.894 1.00 97.44 101 VAL A O 1
ATOM 818 N N . ALA A 1 102 ? -10.913 6.939 13.764 1.00 96.25 102 ALA A N 1
ATOM 819 C CA . ALA A 1 102 ? -10.985 8.362 14.074 1.00 96.25 102 ALA A CA 1
ATOM 820 C C . ALA A 1 102 ? -12.262 8.728 14.844 1.00 96.25 102 ALA A C 1
ATOM 822 O O . ALA A 1 102 ? -12.192 9.557 15.744 1.00 96.25 102 ALA A O 1
ATOM 823 N N . GLU A 1 103 ? -13.400 8.118 14.517 1.00 95.12 103 GLU A N 1
ATOM 824 C CA . GLU A 1 103 ? -14.675 8.312 15.218 1.00 95.12 103 GLU A CA 1
ATOM 825 C C . GLU A 1 103 ? -14.600 7.829 16.670 1.00 95.12 103 GLU A C 1
ATOM 827 O O . GLU A 1 103 ? -14.942 8.583 17.574 1.00 95.12 103 GLU A O 1
ATOM 832 N N . LEU A 1 104 ? -14.064 6.630 16.918 1.00 92.94 104 LEU A N 1
ATOM 833 C CA . LEU A 1 104 ? -13.949 6.080 18.276 1.00 92.94 104 LEU A CA 1
ATOM 834 C C . LEU A 1 104 ? -12.890 6.778 19.142 1.00 92.94 104 LEU A C 1
ATOM 836 O O . LEU A 1 104 ? -12.967 6.745 20.367 1.00 92.94 104 LEU A O 1
ATOM 840 N N . LEU A 1 105 ? -11.885 7.400 18.521 1.00 90.88 105 LEU A N 1
ATOM 841 C CA . LEU A 1 105 ? -10.861 8.170 19.233 1.00 90.88 105 LEU A CA 1
ATOM 842 C C . LEU A 1 105 ? -11.253 9.631 19.472 1.00 90.88 105 LEU A C 1
ATOM 844 O O . LEU A 1 105 ? -10.533 10.330 20.190 1.00 90.88 105 LEU A O 1
ATOM 848 N N . GLN A 1 106 ? -12.348 10.120 18.880 1.00 87.38 106 GLN A N 1
ATOM 849 C CA . GLN A 1 106 ? -12.859 11.440 19.227 1.00 87.38 106 GLN A CA 1
ATOM 850 C C . GLN A 1 106 ? -13.334 11.413 20.685 1.00 87.38 106 GLN A C 1
ATOM 852 O O . GLN A 1 106 ? -14.117 10.541 21.061 1.00 87.38 106 GLN A O 1
ATOM 857 N N . PRO A 1 107 ? -12.879 12.348 21.536 1.00 64.44 107 PRO A N 1
ATOM 858 C CA . PRO A 1 107 ? -13.383 12.429 22.894 1.00 64.44 107 PRO A CA 1
ATOM 859 C C . PRO A 1 107 ? -14.884 12.724 22.842 1.00 64.44 107 PRO A C 1
ATOM 861 O O . PRO A 1 107 ? -15.293 13.767 22.327 1.00 64.44 107 PRO A O 1
ATOM 864 N N . HIS A 1 108 ? -15.702 11.817 23.383 1.00 56.12 108 HIS A N 1
ATOM 865 C CA . HIS A 1 108 ? -17.105 12.102 23.667 1.00 56.12 108 HIS A CA 1
ATOM 866 C C . HIS A 1 108 ? -17.164 13.369 24.526 1.00 56.12 108 HIS A C 1
ATOM 868 O O . HIS A 1 108 ? -16.788 13.354 25.698 1.00 56.12 108 HIS A O 1
ATOM 874 N N . ARG A 1 109 ? -17.623 14.483 23.946 1.00 53.16 109 ARG A N 1
ATOM 875 C CA . ARG A 1 109 ? -18.072 15.631 24.730 1.00 53.16 109 ARG A CA 1
ATOM 876 C C . ARG A 1 109 ? -19.370 15.175 25.399 1.00 53.16 109 ARG A C 1
ATOM 878 O O . ARG A 1 109 ? -20.310 14.890 24.662 1.00 53.16 109 ARG A O 1
ATOM 885 N N . PRO A 1 110 ? -19.437 15.034 26.733 1.00 55.03 110 PRO A N 1
ATOM 886 C CA . PRO A 1 110 ? -20.699 14.697 27.370 1.00 55.03 110 PRO A CA 1
ATOM 887 C C . PRO A 1 110 ? -21.706 15.798 27.026 1.00 55.03 110 PRO A C 1
ATOM 889 O O . PRO A 1 110 ? -21.385 16.985 27.156 1.00 55.03 110 PRO A O 1
ATOM 892 N N . ASP A 1 111 ? -22.888 15.404 26.548 1.00 62.62 111 ASP A N 1
ATOM 893 C CA . ASP A 1 111 ? -24.028 16.303 26.409 1.00 62.62 111 ASP A CA 1
ATOM 894 C C . ASP A 1 111 ? -24.268 16.954 27.775 1.00 62.62 111 ASP A C 1
ATOM 896 O O . ASP A 1 111 ? -24.604 16.291 28.758 1.00 62.62 111 ASP A O 1
ATOM 900 N N . GLY A 1 112 ? -23.983 18.255 27.862 1.00 56.50 112 GLY A N 1
ATOM 901 C CA . GLY A 1 112 ? -24.205 19.032 29.076 1.00 56.50 112 GLY A CA 1
ATOM 902 C C . GLY A 1 112 ? -25.698 19.055 29.427 1.00 56.50 112 GLY A C 1
ATOM 903 O O . GLY A 1 112 ? -26.528 18.948 28.519 1.00 56.50 112 GLY A O 1
ATOM 904 N N . PRO A 1 113 ? -26.062 19.202 30.714 1.00 62.69 113 PRO A N 1
ATOM 905 C CA . PRO A 1 113 ? -27.450 19.099 31.142 1.00 62.69 113 PRO A CA 1
ATOM 906 C C . PRO A 1 113 ? -28.302 20.135 30.407 1.00 62.69 113 PRO A C 1
ATOM 908 O O . PRO A 1 113 ? -28.051 21.339 30.491 1.00 62.69 113 PRO A O 1
ATOM 911 N N . GLN A 1 114 ? -29.322 19.667 29.687 1.00 63.44 114 GLN A N 1
ATOM 912 C CA . GLN A 1 114 ? -30.430 20.512 29.267 1.00 63.44 114 GLN A CA 1
ATOM 913 C C . GLN A 1 114 ? -31.254 20.803 30.520 1.00 63.44 114 GLN A C 1
ATOM 915 O O . GLN A 1 114 ? -32.251 20.134 30.786 1.00 63.44 114 GLN A O 1
ATOM 920 N N . ASP A 1 115 ? -30.800 21.769 31.320 1.00 60.22 115 ASP A N 1
ATOM 921 C CA . ASP A 1 115 ? -31.613 22.315 32.397 1.00 60.22 115 ASP A CA 1
ATOM 922 C C . ASP A 1 115 ? -32.855 22.933 31.759 1.00 60.22 115 ASP A C 1
ATOM 924 O O . ASP A 1 115 ? -32.824 23.975 31.093 1.00 60.22 115 ASP A O 1
ATOM 928 N N . GLY A 1 116 ? -33.951 22.191 31.914 1.00 58.12 116 GLY A N 1
ATOM 929 C CA . GLY A 1 116 ? -35.277 22.540 31.464 1.00 58.12 116 GLY A CA 1
ATOM 930 C C . GLY A 1 116 ? -35.630 23.921 31.983 1.00 58.12 116 GLY A C 1
ATOM 931 O O . GLY A 1 116 ? -35.852 24.128 33.174 1.00 58.12 116 GLY A O 1
ATOM 932 N N . ARG A 1 117 ? -35.705 24.870 31.052 1.00 54.84 117 ARG A N 1
ATOM 933 C CA . ARG A 1 117 ? -36.224 26.216 31.267 1.00 54.84 117 ARG A CA 1
ATOM 934 C C . ARG A 1 117 ? -37.740 26.126 31.485 1.00 54.84 117 ARG A C 1
ATOM 936 O O . ARG A 1 117 ? -38.529 26.473 30.615 1.00 54.84 117 ARG A O 1
ATOM 943 N N . GLY A 1 118 ? -38.133 25.604 32.642 1.00 57.06 118 GLY A N 1
ATOM 944 C CA . GLY A 1 118 ? -39.481 25.666 33.181 1.00 57.06 118 GLY A CA 1
ATOM 945 C C . GLY A 1 118 ? -39.614 26.904 34.057 1.00 57.06 118 GLY A C 1
ATOM 946 O O . GLY A 1 118 ? -39.299 26.863 35.238 1.00 57.06 118 GLY A O 1
ATOM 947 N N . ALA A 1 119 ? -40.087 28.007 33.487 1.00 56.44 119 ALA A N 1
ATOM 948 C CA . ALA A 1 119 ? -40.702 29.080 34.259 1.00 56.44 119 ALA A CA 1
ATOM 949 C C . ALA A 1 119 ? -41.943 29.529 33.485 1.00 56.44 119 ALA A C 1
ATOM 951 O O . ALA A 1 119 ? -41.848 30.185 32.449 1.00 56.44 119 ALA A O 1
ATOM 952 N N . GLY A 1 120 ? -43.090 29.031 33.948 1.00 55.50 120 GLY A N 1
ATOM 953 C CA . GLY A 1 120 ? -44.385 29.130 33.296 1.00 55.50 120 GLY A CA 1
ATOM 954 C C . GLY A 1 120 ? -44.871 30.565 33.134 1.00 55.50 120 GLY A C 1
ATOM 955 O O . GLY A 1 120 ? -44.919 31.338 34.087 1.00 55.50 120 GLY A O 1
ATOM 956 N N . GLY A 1 121 ? -45.288 30.881 31.912 1.00 60.19 121 GLY A N 1
ATOM 957 C CA . GLY A 1 121 ? -46.314 31.880 31.659 1.00 60.19 121 GLY A CA 1
ATOM 958 C C . GLY A 1 121 ? -47.683 31.201 31.633 1.00 60.19 121 GLY A C 1
ATOM 959 O O . GLY A 1 121 ? -47.838 30.191 30.945 1.00 60.19 121 GLY A O 1
ATOM 960 N N . GLN A 1 122 ? -48.614 31.749 32.418 1.00 53.75 122 GLN A N 1
ATOM 961 C CA . GLN A 1 122 ? -50.092 31.654 32.423 1.00 53.75 122 GLN A CA 1
ATOM 962 C C . GLN A 1 122 ? -50.493 32.092 33.850 1.00 53.75 122 GLN A C 1
ATOM 964 O O . GLN A 1 122 ? -49.994 31.506 34.801 1.00 53.75 122 GLN A O 1
ATOM 969 N N . GLY A 1 123 ? -51.246 33.153 34.147 1.00 53.03 123 GLY A N 1
ATOM 970 C CA . GLY A 1 123 ? -52.382 33.780 33.470 1.00 53.03 123 GLY A CA 1
ATOM 971 C C . GLY A 1 123 ? -53.535 33.891 34.495 1.00 53.03 123 GLY A C 1
ATOM 972 O O . GLY A 1 123 ? -53.813 32.903 35.161 1.00 53.03 123 GLY A O 1
ATOM 973 N N . GLU A 1 124 ? -54.172 35.073 34.585 1.00 51.19 124 GLU A N 1
ATOM 974 C CA . GLU A 1 124 ? -55.524 35.358 35.151 1.00 51.19 124 GLU A CA 1
ATOM 975 C C . GLU A 1 124 ? -55.759 35.346 36.687 1.00 51.19 124 GLU A C 1
ATOM 977 O O . GLU A 1 124 ? -55.131 34.592 37.414 1.00 51.19 124 GLU A O 1
ATOM 982 N N . SER A 1 125 ? -56.620 36.179 37.306 1.00 51.06 125 SER A N 1
ATOM 983 C CA . SER A 1 125 ? -57.712 37.058 36.831 1.00 51.06 125 SER A CA 1
ATOM 984 C C . SER A 1 125 ? -57.958 38.272 37.750 1.00 51.06 125 SER A C 1
ATOM 986 O O . SER A 1 125 ? -57.596 38.268 38.927 1.00 51.06 125 SER A O 1
ATOM 988 N N . ARG A 1 126 ? -58.607 39.290 37.171 1.00 56.03 126 ARG A N 1
ATOM 989 C CA . ARG A 1 126 ? -59.330 40.386 37.841 1.00 56.03 126 ARG A CA 1
ATOM 990 C C . ARG A 1 126 ? -60.731 39.955 38.267 1.00 56.03 126 ARG A C 1
ATOM 992 O O . ARG A 1 126 ? -61.259 39.022 37.626 1.00 56.03 126 ARG A O 1
#

Organism: NCBI:txid66428